Protein AF-A0A0H1B9W0-F1 (afdb_monomer_lite)

Radius of gyration: 16.75 Å; chains: 1; bounding box: 28×36×64 Å

Secondary structure (DSSP, 8-state):
------PPPPPPPPPPP----TT--HHHHHHHHHHHHHSTTT-SEEE-----SSS-SGGGT-EEEEE--TT-TTHHHHHHHHHHTHHHHTEEEEE-SSEEEEBTBPP--GGGSEEPP--SSTTTTTSSEEEEEE--

Sequence (136 aa):
MCCTNKKPPSPPRAPPVKIPENRCKRHVIDAGYKILGANPGKVRSVICYGKRSNKSEHPLGLALDLMTGAHSPNGQPLAEWVMRHAGSLKVTYVIWGQKIWEAGEKVRGWGSWEKMENRGGVTANHWDHVHVSFRR

InterPro domains:
  IPR058593 ARB_07466-like, C-terminal domain [PF26571] (21-127)

Organism: NCBI:txid2060906

Structure (mmCIF, N/CA/C/O backbone):
data_AF-A0A0H1B9W0-F1
#
_entry.id   AF-A0A0H1B9W0-F1
#
loop_
_atom_site.group_PDB
_atom_site.id
_atom_site.type_symbol
_atom_site.label_atom_id
_atom_site.label_alt_id
_atom_site.label_comp_id
_atom_site.label_asym_id
_atom_site.label_entity_id
_atom_site.label_seq_id
_atom_site.pdbx_PDB_ins_code
_atom_site.Cartn_x
_atom_site.Cartn_y
_atom_site.Cartn_z
_atom_site.occupancy
_atom_site.B_iso_or_equiv
_atom_site.auth_seq_id
_atom_site.auth_comp_id
_atom_site.auth_asym_id
_atom_site.auth_atom_id
_atom_site.pdbx_PDB_model_num
ATOM 1 N N . MET A 1 1 ? -2.128 -19.698 -49.768 1.00 44.16 1 MET A N 1
ATOM 2 C CA . MET A 1 1 ? -0.991 -19.485 -48.843 1.00 44.16 1 MET A CA 1
ATOM 3 C C . MET A 1 1 ? -1.562 -19.198 -47.460 1.00 44.16 1 MET A C 1
ATOM 5 O O . MET A 1 1 ? -2.303 -18.235 -47.317 1.00 44.16 1 MET A O 1
ATOM 9 N N . CYS A 1 2 ? -1.326 -20.084 -46.488 1.00 45.19 2 CYS A N 1
ATOM 10 C CA . CYS A 1 2 ? -1.885 -20.008 -45.134 1.00 45.19 2 CYS A CA 1
ATOM 11 C C . CYS A 1 2 ? -0.935 -19.253 -44.194 1.00 45.19 2 CYS A C 1
ATOM 13 O O . CYS A 1 2 ? 0.118 -19.783 -43.855 1.00 45.19 2 CYS A O 1
ATOM 15 N N . CYS A 1 3 ? -1.328 -18.075 -43.710 1.00 53.31 3 CYS A N 1
ATOM 16 C CA . CYS A 1 3 ? -0.672 -17.420 -42.577 1.00 53.31 3 CYS A CA 1
ATOM 17 C C . CYS A 1 3 ? -1.616 -17.480 -41.374 1.00 53.31 3 CYS A C 1
ATOM 19 O O . CYS A 1 3 ? -2.426 -16.583 -41.152 1.00 53.31 3 CYS A O 1
ATOM 21 N N . THR A 1 4 ? -1.554 -18.564 -40.598 1.00 55.78 4 THR A N 1
ATOM 22 C CA . THR A 1 4 ? -2.229 -18.600 -39.297 1.00 55.78 4 THR A CA 1
ATOM 23 C C . THR A 1 4 ? -1.480 -17.668 -38.349 1.00 55.78 4 THR A C 1
ATOM 25 O O . THR A 1 4 ? -0.356 -17.978 -37.952 1.00 55.78 4 THR A O 1
ATOM 28 N N . ASN A 1 5 ? -2.098 -16.546 -37.978 1.00 59.25 5 ASN A N 1
ATOM 29 C CA . ASN A 1 5 ? -1.653 -15.679 -36.886 1.00 59.25 5 ASN A CA 1
ATOM 30 C C . ASN A 1 5 ? -1.674 -16.462 -35.561 1.00 59.25 5 ASN A C 1
ATOM 32 O O . ASN A 1 5 ? -2.633 -16.395 -34.793 1.00 59.25 5 ASN A O 1
ATOM 36 N N . LYS A 1 6 ? -0.623 -17.236 -35.276 1.00 56.22 6 LYS A N 1
ATOM 37 C CA . LYS A 1 6 ? -0.409 -17.806 -33.945 1.00 56.22 6 LYS A CA 1
ATOM 38 C C . LYS A 1 6 ? 0.200 -16.718 -33.068 1.00 56.22 6 LYS A C 1
ATOM 40 O O . LYS A 1 6 ? 1.373 -16.384 -33.202 1.00 56.22 6 LYS A O 1
ATOM 45 N N . LYS A 1 7 ? -0.622 -16.158 -32.176 1.00 46.03 7 LYS A N 1
ATOM 46 C CA . LYS A 1 7 ? -0.161 -15.306 -31.073 1.00 46.03 7 LYS A CA 1
ATOM 47 C C . LYS A 1 7 ? 0.961 -16.052 -30.329 1.00 46.03 7 LYS A C 1
ATOM 49 O O . LYS A 1 7 ? 0.765 -17.234 -30.033 1.00 46.03 7 LYS A O 1
ATOM 54 N N . PRO A 1 8 ? 2.110 -15.412 -30.042 1.00 61.19 8 PRO A N 1
ATOM 55 C CA . PRO A 1 8 ? 3.184 -16.059 -29.303 1.00 61.19 8 PRO A CA 1
ATOM 56 C C . PRO A 1 8 ? 2.652 -16.641 -27.986 1.00 61.19 8 PRO A C 1
ATOM 58 O O . PRO A 1 8 ? 1.764 -16.029 -27.374 1.00 61.19 8 PRO A O 1
ATOM 61 N N . PRO A 1 9 ? 3.161 -17.804 -27.540 1.00 57.38 9 PRO A N 1
ATOM 62 C CA . PRO A 1 9 ? 2.795 -18.350 -26.243 1.00 57.38 9 PRO A CA 1
ATOM 63 C C . PRO A 1 9 ? 3.063 -17.301 -25.164 1.00 57.38 9 PRO A C 1
ATOM 65 O O . PRO A 1 9 ? 4.069 -16.590 -25.193 1.00 57.38 9 PRO A O 1
ATOM 68 N N . SER A 1 10 ? 2.119 -17.171 -24.232 1.00 53.00 10 SER A N 1
ATOM 69 C CA . SER A 1 10 ? 2.283 -16.251 -23.108 1.00 53.00 10 SER A CA 1
ATOM 70 C C . SER A 1 10 ? 3.538 -16.654 -22.329 1.00 53.00 10 SER A C 1
ATOM 72 O O . SER A 1 10 ? 3.733 -17.854 -22.115 1.00 53.00 10 SER A O 1
ATOM 74 N N . PRO A 1 11 ? 4.390 -15.701 -21.914 1.00 53.69 11 PRO A N 1
ATOM 75 C CA . PRO A 1 11 ? 5.572 -16.029 -21.134 1.00 53.69 11 PRO A CA 1
ATOM 76 C C . PRO A 1 11 ? 5.177 -16.806 -19.867 1.00 53.69 11 PRO A C 1
ATOM 78 O O . PRO A 1 11 ? 4.065 -16.615 -19.355 1.00 53.69 11 PRO A O 1
ATOM 81 N N . PRO A 1 12 ? 6.063 -17.686 -19.361 1.00 57.84 12 PRO A N 1
ATOM 82 C CA . PRO A 1 12 ? 5.780 -18.476 -18.176 1.00 57.84 12 PRO A CA 1
ATOM 83 C C . PRO A 1 12 ? 5.349 -17.561 -17.031 1.00 57.84 12 PRO A C 1
ATOM 85 O O . PRO A 1 12 ? 5.980 -16.538 -16.755 1.00 57.84 12 PRO A O 1
ATOM 88 N N . ARG A 1 13 ? 4.237 -17.917 -16.381 1.00 60.97 13 ARG A N 1
ATOM 89 C CA . ARG A 1 13 ? 3.706 -17.155 -15.252 1.00 60.97 13 ARG A CA 1
ATOM 90 C C . ARG A 1 13 ? 4.775 -17.136 -14.157 1.00 60.97 13 ARG A C 1
ATOM 92 O O . ARG A 1 13 ? 5.183 -18.193 -13.684 1.00 60.97 13 ARG A O 1
ATOM 99 N N . ALA A 1 14 ? 5.229 -15.939 -13.781 1.00 61.09 14 ALA A N 1
ATOM 100 C CA . ALA A 1 14 ? 6.141 -15.760 -12.658 1.00 61.09 14 ALA A CA 1
ATOM 101 C C . ALA A 1 14 ? 5.589 -16.476 -11.407 1.00 61.09 14 ALA A C 1
ATOM 103 O O . ALA A 1 14 ? 4.361 -16.553 -11.252 1.00 61.09 14 ALA A O 1
ATOM 104 N N . PRO A 1 15 ? 6.456 -17.007 -10.525 1.00 67.06 15 PRO A N 1
ATOM 105 C CA . PRO A 1 15 ? 6.007 -17.671 -9.310 1.00 67.06 15 PRO A CA 1
ATOM 106 C C . PRO A 1 15 ? 5.068 -16.758 -8.506 1.00 67.06 15 PRO A C 1
ATOM 108 O O . PRO A 1 15 ? 5.238 -15.534 -8.516 1.00 67.06 15 PRO A O 1
ATOM 111 N N . PRO A 1 16 ? 4.058 -17.328 -7.825 1.00 83.62 16 PRO A N 1
ATOM 112 C CA . PRO A 1 16 ? 3.085 -16.533 -7.095 1.00 83.62 16 PRO A CA 1
ATOM 113 C C . PRO A 1 16 ? 3.781 -15.721 -6.001 1.00 83.62 16 PRO A C 1
ATOM 115 O O . PRO A 1 16 ? 4.580 -16.250 -5.226 1.00 83.62 16 PRO A O 1
ATOM 118 N N . VAL A 1 17 ? 3.455 -14.430 -5.936 1.00 93.75 17 VAL A N 1
ATOM 119 C CA . VAL A 1 17 ? 3.932 -13.537 -4.877 1.00 93.75 17 VAL A CA 1
ATOM 120 C C . VAL A 1 17 ? 3.426 -14.046 -3.530 1.00 93.75 17 VAL A C 1
ATOM 122 O O . VAL A 1 17 ? 2.233 -14.301 -3.367 1.00 93.75 17 VAL A O 1
ATOM 125 N N . LYS A 1 18 ? 4.336 -14.186 -2.562 1.00 95.69 18 LYS A N 1
ATOM 126 C CA . LYS A 1 18 ? 4.023 -14.616 -1.195 1.00 95.69 18 LYS A CA 1
ATOM 127 C C . LYS A 1 18 ? 4.098 -13.440 -0.229 1.00 95.69 18 LYS A C 1
ATOM 129 O O . LYS A 1 18 ? 4.940 -12.557 -0.390 1.00 95.69 18 LYS A O 1
ATOM 134 N N . ILE A 1 19 ? 3.249 -13.464 0.795 1.00 96.50 19 ILE A N 1
ATOM 135 C CA . ILE A 1 19 ? 3.328 -12.528 1.920 1.00 96.50 19 ILE A CA 1
ATOM 136 C C . ILE A 1 19 ? 4.316 -13.093 2.953 1.00 96.50 19 ILE A C 1
ATOM 138 O O . ILE A 1 19 ? 4.157 -14.250 3.345 1.00 96.50 19 ILE A O 1
ATOM 142 N N . PRO A 1 20 ? 5.320 -12.326 3.418 1.00 94.88 20 PRO A N 1
ATOM 143 C CA . PRO A 1 20 ? 6.178 -12.763 4.514 1.00 94.88 20 PRO A CA 1
ATOM 144 C C . P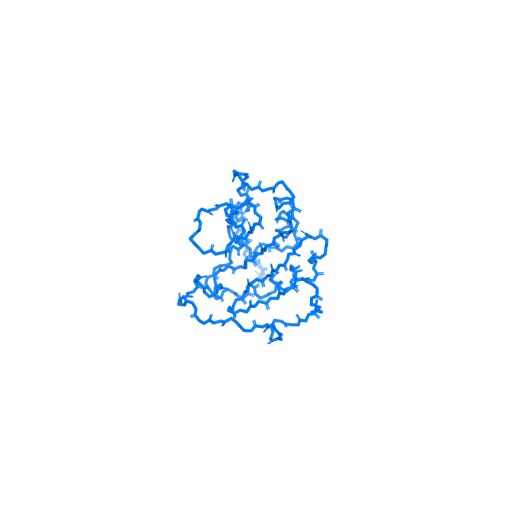RO A 1 20 ? 5.361 -12.980 5.792 1.00 94.88 20 PRO A C 1
ATOM 146 O O . PRO A 1 20 ? 4.691 -12.064 6.259 1.00 94.88 20 PRO A O 1
ATOM 149 N N . GLU A 1 21 ? 5.436 -14.175 6.375 1.00 94.75 21 GLU A N 1
ATOM 150 C CA . GLU A 1 21 ? 4.644 -14.517 7.566 1.00 94.75 21 GLU A CA 1
ATOM 151 C C . GLU A 1 21 ? 5.345 -14.134 8.875 1.00 94.75 21 GLU A C 1
ATOM 153 O O . GLU A 1 21 ? 4.695 -13.852 9.882 1.00 94.75 21 GLU A O 1
ATOM 158 N N . ASN A 1 22 ? 6.681 -14.069 8.865 1.00 94.62 22 ASN A N 1
ATOM 159 C CA . ASN A 1 22 ? 7.467 -13.757 10.052 1.00 94.62 22 ASN A CA 1
ATOM 160 C C . ASN A 1 22 ? 7.082 -12.383 10.622 1.00 94.62 22 ASN A C 1
ATOM 162 O O . ASN A 1 22 ? 7.299 -11.352 9.983 1.00 94.62 22 ASN A O 1
ATOM 166 N N . ARG A 1 23 ? 6.529 -12.386 11.841 1.00 96.12 23 ARG A N 1
ATOM 167 C CA . ARG A 1 23 ? 6.044 -11.200 12.573 1.00 96.12 23 ARG A CA 1
ATOM 168 C C . ARG A 1 23 ? 4.960 -10.390 11.854 1.00 96.12 23 ARG A C 1
ATOM 170 O O . ARG A 1 23 ? 4.613 -9.312 12.332 1.00 96.12 23 ARG A O 1
ATOM 177 N N . CYS A 1 24 ? 4.395 -10.904 10.768 1.00 97.50 24 CYS A N 1
ATOM 178 C CA . CYS A 1 24 ? 3.238 -10.317 10.113 1.00 97.50 24 CYS A CA 1
ATOM 179 C C . CYS A 1 24 ? 1.965 -10.801 10.812 1.00 97.50 24 CYS A C 1
ATOM 181 O O . CYS A 1 24 ? 1.838 -11.985 11.133 1.00 97.50 24 CYS A O 1
ATOM 183 N N . LYS A 1 25 ? 1.013 -9.910 11.103 1.00 97.88 25 LYS A N 1
ATOM 184 C CA . LYS A 1 25 ? -0.220 -10.324 11.786 1.00 97.88 25 LYS A CA 1
ATOM 185 C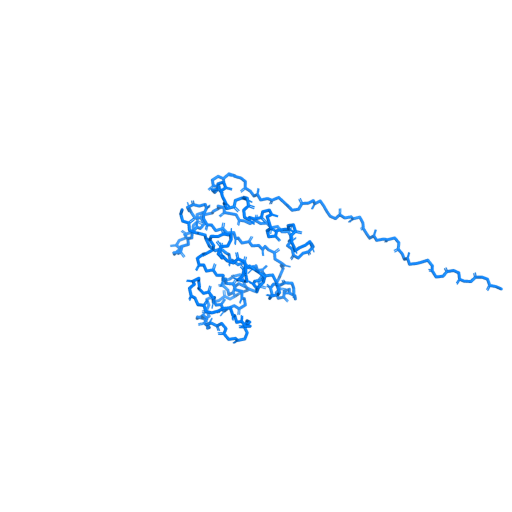 C . LYS A 1 25 ? -1.072 -11.180 10.855 1.00 97.88 25 LYS A C 1
ATOM 187 O O . LYS A 1 25 ? -1.201 -10.884 9.672 1.00 97.88 25 LYS A O 1
ATOM 192 N N . ARG A 1 26 ? -1.713 -12.220 11.401 1.00 97.69 26 ARG A N 1
ATOM 193 C CA . ARG A 1 26 ? -2.471 -13.182 10.588 1.00 97.69 26 ARG A CA 1
ATOM 194 C C . ARG A 1 26 ? -3.541 -12.517 9.719 1.00 97.69 26 ARG A C 1
ATOM 196 O O . ARG A 1 26 ? -3.598 -12.784 8.527 1.00 97.69 26 ARG A O 1
ATOM 203 N N . HIS A 1 27 ? -4.306 -11.583 10.282 1.00 97.88 27 HIS A N 1
ATOM 204 C CA . HIS A 1 27 ? -5.333 -10.867 9.524 1.00 97.88 27 HIS A CA 1
ATOM 205 C C . HIS A 1 27 ? -4.750 -9.980 8.404 1.00 97.88 27 HIS A C 1
ATOM 207 O O . HIS A 1 27 ? -5.420 -9.763 7.399 1.00 97.88 27 HIS A O 1
ATOM 213 N N . VAL A 1 28 ? -3.512 -9.493 8.554 1.00 98.50 28 VAL A N 1
ATOM 214 C CA . VAL A 1 28 ? -2.791 -8.723 7.526 1.00 98.50 28 VAL A CA 1
ATOM 215 C C . VAL A 1 28 ? -2.334 -9.641 6.403 1.00 98.50 28 VAL A C 1
ATOM 217 O O . VAL A 1 28 ? -2.479 -9.289 5.237 1.00 98.50 28 VAL A O 1
ATOM 220 N N . ILE A 1 29 ? -1.855 -10.844 6.733 1.00 98.38 29 ILE A N 1
ATOM 221 C CA . ILE A 1 29 ? -1.535 -11.883 5.745 1.00 98.38 29 ILE A CA 1
ATOM 222 C C . ILE A 1 29 ? -2.790 -12.243 4.938 1.00 98.38 29 ILE A C 1
ATOM 224 O O . ILE A 1 29 ? -2.759 -12.228 3.707 1.00 98.38 29 ILE A O 1
ATOM 228 N N . ASP A 1 30 ? -3.909 -12.503 5.619 1.00 98.12 30 ASP A N 1
ATOM 229 C CA . ASP A 1 30 ? -5.177 -12.855 4.972 1.00 98.12 30 ASP A CA 1
ATOM 230 C C . ASP A 1 30 ? -5.699 -11.704 4.083 1.00 98.12 30 ASP A C 1
ATOM 232 O O . ASP A 1 30 ? -6.162 -11.937 2.963 1.00 98.12 30 ASP A O 1
ATOM 236 N N . ALA A 1 31 ? -5.588 -10.448 4.535 1.00 98.38 31 ALA A N 1
ATOM 237 C CA . ALA A 1 31 ? -5.912 -9.269 3.728 1.00 98.38 31 ALA A CA 1
ATOM 238 C C . ALA A 1 31 ? -4.976 -9.124 2.516 1.00 98.38 31 ALA A C 1
ATOM 240 O O . ALA A 1 31 ? -5.444 -8.867 1.406 1.00 98.38 31 ALA A O 1
ATOM 241 N N . GLY A 1 32 ? -3.675 -9.357 2.702 1.00 98.19 32 GLY A N 1
ATOM 242 C CA . GLY A 1 32 ? -2.674 -9.359 1.639 1.00 98.19 32 GLY A CA 1
ATOM 243 C C . GLY A 1 32 ? -3.021 -10.341 0.524 1.00 98.19 32 GLY A C 1
ATOM 244 O O . GLY A 1 32 ? -3.037 -9.959 -0.645 1.00 98.19 32 GLY A O 1
ATOM 245 N N . TYR A 1 33 ? -3.397 -11.576 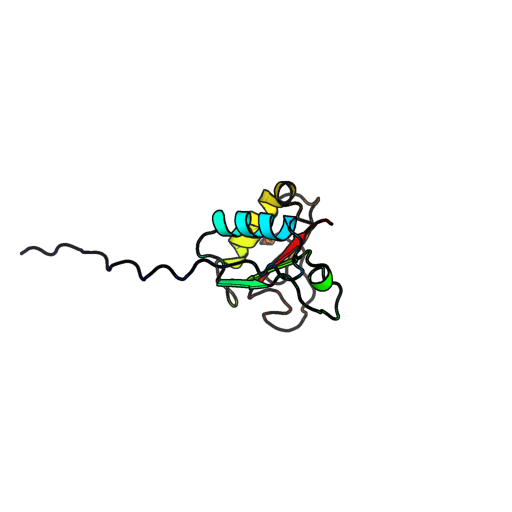0.862 1.00 98.25 33 TYR A N 1
ATOM 246 C CA . TYR A 1 33 ? -3.808 -12.558 -0.145 1.00 98.25 33 TYR A CA 1
ATOM 247 C C . TYR A 1 33 ? -5.108 -12.184 -0.870 1.00 98.25 33 TYR A C 1
ATOM 249 O O . TYR A 1 33 ? -5.205 -12.419 -2.075 1.00 98.25 33 TYR A O 1
ATOM 257 N N . LYS A 1 34 ? -6.071 -11.531 -0.203 1.00 98.44 34 LYS A N 1
ATOM 258 C CA . LYS A 1 34 ? -7.258 -10.971 -0.882 1.00 98.44 34 LYS A CA 1
ATOM 259 C C . LYS A 1 34 ? -6.871 -9.890 -1.895 1.00 98.44 34 LYS A C 1
ATOM 261 O O . LYS A 1 34 ? -7.373 -9.902 -3.017 1.00 98.44 34 LYS A O 1
ATOM 266 N N . ILE A 1 35 ? -5.951 -8.994 -1.524 1.00 98.44 35 ILE A N 1
ATOM 267 C CA . ILE A 1 35 ? -5.447 -7.940 -2.417 1.00 98.44 35 ILE A CA 1
ATOM 268 C C . ILE A 1 35 ? -4.742 -8.557 -3.631 1.00 98.44 35 ILE A C 1
ATOM 270 O O . ILE A 1 35 ? -5.062 -8.191 -4.764 1.00 98.44 35 ILE A O 1
ATOM 274 N N . LEU A 1 36 ? -3.824 -9.506 -3.408 1.00 97.75 36 LEU A N 1
ATOM 275 C CA . LEU A 1 36 ? -3.082 -10.192 -4.472 1.00 97.75 36 LEU A CA 1
ATOM 276 C C . LEU A 1 36 ? -4.014 -10.966 -5.415 1.00 97.75 36 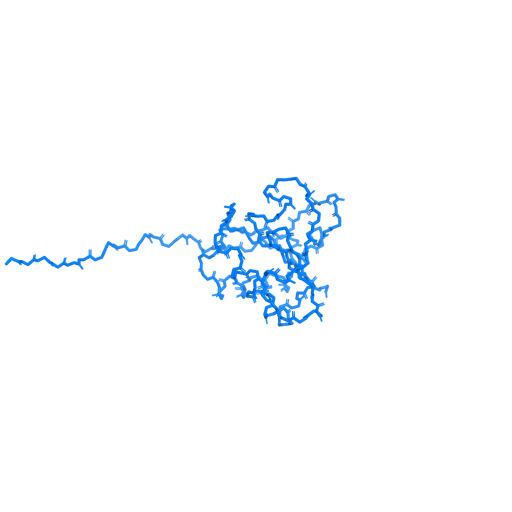LEU A C 1
ATOM 278 O O . LEU A 1 36 ? -3.855 -10.881 -6.633 1.00 97.75 36 LEU A O 1
ATOM 282 N N . GLY A 1 37 ? -5.001 -11.682 -4.869 1.00 96.94 37 GLY A N 1
ATOM 283 C CA . GLY A 1 37 ? -5.968 -12.457 -5.649 1.00 96.94 37 GLY A CA 1
ATOM 284 C C . GLY A 1 37 ? -6.855 -11.590 -6.545 1.00 96.94 37 GLY A C 1
ATOM 285 O O . GLY A 1 37 ? -7.093 -11.943 -7.697 1.00 96.94 37 GLY A O 1
ATOM 286 N N . ALA A 1 38 ? -7.288 -10.425 -6.055 1.00 97.56 38 ALA A N 1
ATOM 287 C CA . ALA A 1 38 ? -8.103 -9.488 -6.829 1.00 97.56 38 ALA A CA 1
ATOM 288 C C . ALA A 1 38 ? -7.297 -8.631 -7.824 1.00 97.56 38 ALA A C 1
ATOM 290 O O . ALA A 1 38 ? -7.875 -7.991 -8.703 1.00 97.56 38 ALA A O 1
ATOM 291 N N . ASN A 1 39 ? -5.967 -8.596 -7.695 1.00 96.81 39 ASN A N 1
ATOM 292 C CA . ASN A 1 39 ? -5.078 -7.765 -8.509 1.00 96.81 39 ASN A CA 1
ATOM 293 C C . ASN A 1 39 ? -3.924 -8.581 -9.124 1.00 96.81 39 ASN A C 1
ATOM 295 O O . ASN A 1 39 ? -2.749 -8.248 -8.914 1.00 96.81 39 ASN A O 1
ATOM 299 N N . PRO A 1 40 ? -4.225 -9.640 -9.900 1.00 95.62 40 PRO A N 1
ATOM 300 C CA . PRO A 1 40 ? -3.201 -10.521 -10.445 1.00 95.62 40 PRO A CA 1
ATOM 301 C C . PRO A 1 40 ? -2.215 -9.746 -11.331 1.00 95.62 40 PRO A C 1
ATOM 303 O O . PRO A 1 40 ? -2.610 -8.970 -12.197 1.00 95.62 40 PRO A O 1
ATOM 306 N N . GLY A 1 41 ? -0.916 -9.960 -11.106 1.00 93.44 41 GLY A N 1
ATOM 307 C CA . GLY A 1 41 ? 0.165 -9.366 -11.904 1.00 93.44 41 GLY A CA 1
ATOM 308 C C . GLY A 1 41 ? 0.519 -7.909 -11.576 1.00 93.44 41 GLY A C 1
ATOM 309 O O . GLY A 1 41 ? 1.466 -7.384 -12.159 1.00 93.44 41 GLY A O 1
ATOM 310 N N . LYS A 1 42 ? -0.184 -7.248 -10.643 1.00 96.00 42 LYS A N 1
ATOM 311 C CA . LYS A 1 42 ? 0.120 -5.852 -10.270 1.00 96.00 42 LYS A CA 1
ATOM 312 C C . LYS A 1 42 ? 1.264 -5.712 -9.264 1.00 96.00 42 LYS A C 1
ATOM 314 O O . LYS A 1 42 ? 1.945 -4.689 -9.265 1.00 96.00 42 LYS A O 1
ATOM 319 N N . VAL A 1 43 ? 1.466 -6.724 -8.422 1.00 97.81 43 VAL A N 1
ATOM 320 C CA . VAL A 1 43 ? 2.457 -6.742 -7.336 1.00 97.81 43 VAL A CA 1
ATOM 321 C C . VAL A 1 43 ? 3.584 -7.711 -7.691 1.00 97.81 43 VAL A C 1
ATOM 323 O O . VAL A 1 43 ? 3.321 -8.799 -8.197 1.00 97.81 43 VAL A O 1
ATOM 326 N N . ARG A 1 44 ? 4.831 -7.308 -7.437 1.00 97.12 44 ARG A N 1
ATOM 327 C CA . ARG A 1 44 ? 6.061 -8.071 -7.715 1.00 97.12 44 ARG A CA 1
ATOM 328 C C . ARG A 1 44 ? 6.607 -8.771 -6.473 1.00 97.12 44 ARG A C 1
ATOM 330 O O . ARG A 1 44 ? 7.136 -9.872 -6.566 1.00 97.12 44 ARG A O 1
ATOM 337 N N . SER A 1 45 ? 6.484 -8.129 -5.318 1.00 97.88 45 SER A N 1
ATOM 338 C CA . SER A 1 45 ? 6.898 -8.645 -4.012 1.00 97.88 45 SER A CA 1
ATOM 339 C C . SER A 1 45 ? 6.169 -7.887 -2.903 1.00 97.88 45 SER A C 1
ATOM 341 O O . SER A 1 45 ? 5.525 -6.868 -3.165 1.00 97.88 45 SER A O 1
ATOM 343 N N . VAL A 1 46 ? 6.234 -8.395 -1.671 1.00 98.19 46 VAL A N 1
ATOM 344 C CA . VAL A 1 46 ? 5.579 -7.774 -0.515 1.00 98.19 46 VAL A CA 1
ATOM 345 C C . VAL A 1 46 ? 6.527 -7.717 0.674 1.00 98.19 46 VAL A C 1
ATOM 347 O O . VAL A 1 46 ? 7.224 -8.690 0.962 1.00 98.19 46 VAL A O 1
ATOM 350 N N . ILE A 1 47 ? 6.512 -6.595 1.389 1.00 96.94 47 ILE A N 1
ATOM 351 C CA . ILE A 1 47 ? 7.160 -6.435 2.695 1.00 96.94 47 ILE A CA 1
ATOM 352 C C . ILE A 1 47 ? 6.063 -6.257 3.743 1.00 96.94 47 ILE A C 1
ATOM 354 O O . ILE A 1 47 ? 5.162 -5.450 3.547 1.00 96.94 47 ILE A O 1
ATOM 358 N N . CYS A 1 48 ? 6.138 -6.994 4.856 1.00 97.19 48 CYS A N 1
ATOM 359 C CA . CYS A 1 48 ? 5.202 -6.831 5.976 1.00 97.19 48 CYS A CA 1
ATOM 360 C C . CYS A 1 48 ? 5.887 -6.309 7.240 1.00 97.19 48 CYS A C 1
ATOM 362 O O . CYS A 1 48 ? 5.561 -5.236 7.736 1.00 97.19 48 CYS A O 1
ATOM 364 N N . TYR A 1 49 ? 6.869 -7.044 7.761 1.00 94.69 49 TYR A N 1
ATOM 365 C CA . TYR A 1 49 ? 7.601 -6.637 8.955 1.00 94.69 49 TYR A CA 1
ATOM 366 C C . TYR A 1 49 ? 8.942 -5.986 8.600 1.00 94.69 49 TYR A C 1
ATOM 368 O O . TYR A 1 49 ? 9.693 -6.496 7.770 1.00 94.69 49 TYR A O 1
ATOM 376 N N . GLY A 1 50 ? 9.278 -4.901 9.296 1.00 87.81 50 GLY A N 1
ATOM 377 C CA . GLY A 1 50 ? 10.590 -4.264 9.237 1.00 87.81 50 GLY A CA 1
ATOM 378 C C . GLY A 1 50 ? 10.770 -3.285 10.391 1.00 87.81 50 GLY A C 1
ATOM 379 O O . GLY A 1 50 ? 9.832 -2.574 10.750 1.00 87.81 50 GLY A O 1
ATOM 380 N N . LYS A 1 51 ? 11.971 -3.236 10.987 1.00 84.12 51 LYS A N 1
ATOM 381 C CA . LYS A 1 51 ? 12.311 -2.162 11.933 1.00 84.12 51 LYS A CA 1
ATOM 382 C C . LYS A 1 51 ? 12.364 -0.846 11.150 1.00 84.12 51 LYS A C 1
ATOM 384 O O . LYS A 1 51 ? 13.067 -0.763 10.146 1.00 84.12 51 LYS A O 1
ATOM 389 N N . ARG A 1 52 ? 11.622 0.165 11.596 1.00 81.06 52 ARG A N 1
ATOM 390 C CA . ARG A 1 52 ? 11.581 1.508 11.002 1.00 81.06 52 ARG A CA 1
ATOM 391 C C . ARG A 1 52 ? 11.778 2.535 12.117 1.00 81.06 52 ARG A C 1
ATOM 393 O O . ARG A 1 52 ? 11.279 2.326 13.219 1.00 81.06 52 ARG A O 1
ATOM 400 N N . SER A 1 53 ? 12.526 3.599 11.835 1.00 67.50 53 SER A N 1
ATOM 401 C CA . SER A 1 53 ? 12.781 4.706 12.770 1.00 67.50 53 SER A CA 1
ATOM 402 C C . SER A 1 53 ? 11.616 5.697 12.853 1.00 67.50 53 SER A C 1
ATOM 404 O O . SER A 1 53 ? 11.426 6.331 13.883 1.00 67.50 53 SER A O 1
ATOM 406 N N . ASN A 1 54 ? 10.818 5.801 11.788 1.00 71.12 54 ASN A N 1
ATOM 407 C CA . ASN A 1 54 ? 9.655 6.685 11.712 1.00 71.12 54 ASN A CA 1
ATOM 408 C C . ASN A 1 54 ? 8.368 5.961 12.134 1.00 71.12 54 ASN A C 1
ATOM 410 O O . ASN A 1 54 ? 8.306 4.727 12.102 1.00 71.12 54 ASN A O 1
ATOM 414 N N . LYS A 1 55 ? 7.321 6.733 12.472 1.00 73.88 55 LYS A N 1
ATOM 415 C CA . LYS A 1 55 ? 5.976 6.208 12.757 1.00 73.88 55 LYS A CA 1
ATOM 416 C C . LYS A 1 55 ? 5.517 5.339 11.584 1.00 73.88 55 LYS A C 1
ATOM 418 O O . LYS A 1 55 ? 5.358 5.821 10.467 1.00 73.88 55 LYS A O 1
ATOM 423 N N . SER A 1 56 ? 5.386 4.046 11.849 1.00 84.31 56 SER A N 1
ATOM 424 C CA . SER A 1 56 ? 5.033 3.031 10.869 1.00 84.31 56 SER A CA 1
ATOM 425 C C . SER A 1 56 ? 4.429 1.833 11.583 1.00 84.31 56 SER A C 1
ATOM 427 O O . SER A 1 56 ? 4.828 1.487 12.697 1.00 84.31 56 SER A O 1
ATOM 429 N N . GLU A 1 57 ? 3.500 1.168 10.916 1.00 94.31 57 GLU A N 1
ATOM 430 C CA . GLU A 1 57 ? 2.845 -0.045 11.380 1.00 94.31 57 GLU A CA 1
ATOM 431 C C . GLU A 1 57 ? 3.642 -1.317 11.011 1.00 94.31 57 GLU A C 1
ATOM 433 O O . GLU A 1 57 ? 3.358 -2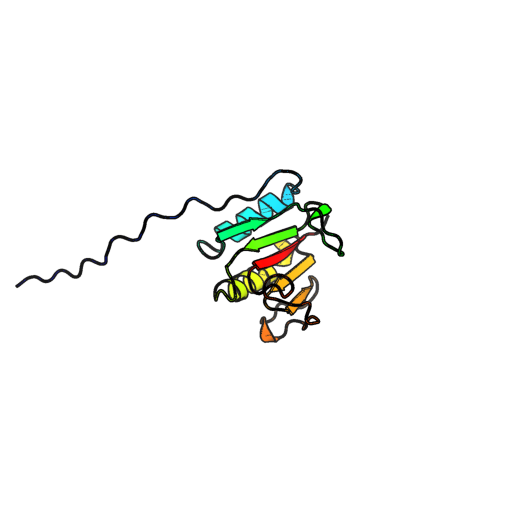.398 11.539 1.00 94.31 57 GLU A O 1
ATOM 438 N N . HIS A 1 58 ? 4.710 -1.207 10.203 1.00 95.94 58 HIS A N 1
ATOM 439 C CA . HIS A 1 58 ? 5.607 -2.328 9.874 1.00 95.94 58 HIS A CA 1
ATOM 440 C C . HIS A 1 58 ? 6.255 -2.992 11.104 1.00 95.94 58 HIS A C 1
ATOM 442 O O . HIS A 1 58 ? 6.228 -4.224 11.184 1.00 95.94 58 HIS A O 1
ATOM 448 N N . PRO A 1 59 ? 6.792 -2.262 12.108 1.00 95.38 59 PRO A N 1
ATOM 449 C CA . PRO A 1 59 ? 7.337 -2.873 13.325 1.00 95.38 59 PRO A CA 1
ATOM 450 C C . PRO A 1 59 ? 6.299 -3.652 14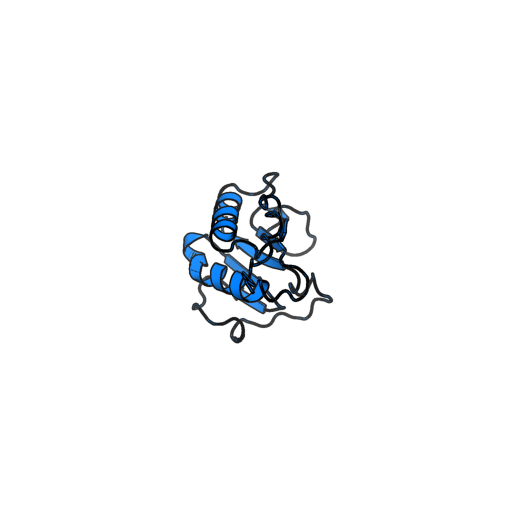.148 1.00 95.38 59 PRO A C 1
ATOM 452 O O . PRO A 1 59 ? 6.664 -4.490 14.975 1.00 95.38 59 PRO A O 1
ATOM 455 N N . LEU A 1 60 ? 5.007 -3.392 13.926 1.00 95.31 60 LEU A N 1
ATOM 456 C CA . LEU A 1 60 ? 3.894 -4.062 14.599 1.00 95.31 60 LEU A CA 1
ATOM 457 C C . LEU A 1 60 ? 3.341 -5.253 13.799 1.00 95.31 60 LEU A C 1
ATOM 459 O O . LEU A 1 60 ? 2.485 -5.980 14.310 1.00 95.31 60 LEU A O 1
ATOM 463 N N . GLY A 1 61 ? 3.815 -5.456 12.564 1.00 96.94 61 GLY A N 1
ATOM 464 C CA . GLY A 1 61 ? 3.264 -6.441 11.632 1.00 96.94 61 GLY A CA 1
ATOM 465 C C . GLY A 1 61 ? 1.892 -6.051 11.079 1.00 96.94 61 GLY A C 1
ATOM 466 O O . GLY A 1 61 ? 1.117 -6.941 10.735 1.00 96.94 61 GLY A O 1
ATOM 467 N N . LEU A 1 62 ? 1.581 -4.750 11.065 1.00 97.88 62 LEU A N 1
ATOM 468 C CA . LEU A 1 62 ? 0.274 -4.170 10.731 1.00 97.88 62 LEU A CA 1
ATOM 469 C C . LEU A 1 62 ? 0.291 -3.339 9.444 1.00 97.88 62 LEU A C 1
ATOM 471 O O . LEU A 1 62 ? -0.591 -2.512 9.235 1.00 97.88 62 LEU A O 1
ATOM 475 N N . ALA A 1 63 ? 1.288 -3.549 8.586 1.00 98.12 63 ALA A N 1
ATOM 476 C CA . ALA A 1 63 ? 1.391 -2.882 7.297 1.00 98.12 63 ALA A CA 1
ATOM 477 C C . ALA A 1 63 ? 1.893 -3.829 6.213 1.00 98.12 63 ALA A C 1
ATOM 479 O O . ALA A 1 63 ? 2.590 -4.801 6.505 1.00 98.12 63 ALA A O 1
ATOM 480 N N . LEU A 1 64 ? 1.564 -3.502 4.967 1.00 98.62 64 LEU A N 1
ATOM 481 C CA . LEU A 1 64 ? 2.114 -4.123 3.770 1.00 98.62 64 LEU A CA 1
ATOM 482 C C . LEU A 1 64 ? 2.631 -3.043 2.819 1.00 98.62 64 LEU A C 1
ATOM 484 O O . LEU A 1 64 ? 1.876 -2.142 2.458 1.00 98.62 64 LEU A O 1
ATOM 488 N N . ASP A 1 65 ? 3.865 -3.204 2.344 1.00 98.38 65 ASP A N 1
ATOM 489 C CA . ASP A 1 65 ? 4.346 -2.535 1.135 1.00 98.38 65 ASP A CA 1
ATOM 490 C C . ASP A 1 65 ? 4.156 -3.506 -0.030 1.00 98.38 65 ASP A C 1
ATOM 492 O O . ASP A 1 65 ? 4.818 -4.546 -0.117 1.00 98.38 65 ASP A O 1
ATOM 496 N N . LEU A 1 66 ? 3.215 -3.188 -0.914 1.00 98.62 66 LEU A N 1
ATOM 497 C CA . LEU A 1 66 ? 2.926 -3.958 -2.119 1.00 98.62 66 LEU A CA 1
ATOM 498 C C . LEU A 1 66 ? 3.788 -3.405 -3.257 1.00 98.62 66 LEU A C 1
ATOM 500 O O . LEU A 1 66 ? 3.433 -2.406 -3.888 1.00 98.62 66 LEU A O 1
ATOM 504 N N . MET A 1 67 ? 4.935 -4.034 -3.513 1.00 98.50 67 MET A N 1
ATOM 505 C CA . MET A 1 67 ? 5.919 -3.536 -4.476 1.00 98.50 67 MET A CA 1
ATOM 506 C C . MET A 1 67 ? 5.372 -3.656 -5.900 1.00 98.50 67 MET A C 1
ATOM 508 O O . MET A 1 67 ? 5.131 -4.764 -6.383 1.00 98.50 67 MET A O 1
ATOM 512 N N . THR A 1 68 ? 5.206 -2.537 -6.602 1.00 98.00 68 THR A N 1
ATOM 513 C CA . THR A 1 68 ? 4.706 -2.512 -7.993 1.00 98.00 68 THR A CA 1
ATOM 514 C C . THR A 1 68 ? 5.800 -2.158 -9.007 1.00 98.00 68 THR A C 1
ATOM 516 O O . THR A 1 68 ? 5.658 -2.461 -10.197 1.00 98.00 68 THR A O 1
ATOM 519 N N . GLY A 1 69 ? 6.914 -1.591 -8.528 1.00 97.62 69 GLY A N 1
ATOM 520 C CA . GLY A 1 69 ? 8.006 -1.031 -9.325 1.00 97.62 69 GLY A CA 1
ATOM 521 C C . GLY A 1 69 ? 7.903 0.493 -9.437 1.00 97.62 69 GLY A C 1
ATOM 522 O O . GLY A 1 69 ? 6.810 1.048 -9.376 1.00 97.62 69 GLY A O 1
ATOM 523 N N . ALA A 1 70 ? 9.044 1.170 -9.598 1.00 98.00 70 ALA A N 1
ATOM 524 C CA . ALA A 1 70 ? 9.111 2.631 -9.662 1.00 98.00 70 ALA A CA 1
ATOM 525 C C . ALA A 1 70 ? 8.207 3.210 -10.765 1.00 98.00 70 ALA A C 1
ATOM 527 O O . ALA A 1 70 ? 8.297 2.799 -11.921 1.00 98.00 70 ALA A O 1
ATOM 528 N N . HIS A 1 71 ? 7.350 4.159 -10.386 1.00 97.50 71 HIS A N 1
ATOM 529 C CA . HIS A 1 71 ? 6.348 4.837 -11.214 1.00 97.50 71 HIS A CA 1
ATOM 530 C C . HIS A 1 71 ? 5.469 3.880 -12.033 1.00 97.50 71 HIS A C 1
ATOM 532 O O . HIS A 1 71 ? 5.016 4.204 -13.130 1.00 97.50 71 HIS A O 1
ATOM 538 N N . SER A 1 72 ? 5.234 2.676 -11.508 1.00 97.88 72 SER A N 1
ATOM 539 C CA . SER A 1 72 ? 4.458 1.653 -12.197 1.00 97.88 72 SER A CA 1
ATOM 540 C C . SER A 1 72 ? 3.007 2.105 -12.405 1.00 97.88 72 SER A C 1
ATOM 542 O O . SER A 1 72 ? 2.355 2.517 -11.438 1.00 97.88 72 SER A O 1
ATOM 544 N N . PRO A 1 73 ? 2.430 1.937 -13.613 1.00 97.75 73 PRO A N 1
ATOM 545 C CA . PRO A 1 73 ? 1.016 2.234 -13.858 1.00 97.75 73 PRO A CA 1
ATOM 546 C C . PRO A 1 73 ? 0.074 1.327 -13.050 1.00 97.75 73 PRO A C 1
ATOM 548 O O . PRO A 1 73 ? -1.122 1.589 -12.963 1.00 97.75 73 PRO A O 1
ATOM 551 N N . ASN A 1 74 ? 0.599 0.267 -12.426 1.00 98.06 74 ASN A N 1
ATOM 552 C CA . ASN A 1 74 ? -0.168 -0.632 -11.571 1.00 98.06 74 ASN A CA 1
ATOM 553 C C . ASN A 1 74 ? -0.451 -0.058 -10.175 1.00 98.06 74 ASN A C 1
ATOM 555 O O . ASN A 1 74 ? -1.394 -0.521 -9.531 1.00 98.06 74 ASN A O 1
ATOM 559 N N . GLY A 1 75 ? 0.340 0.909 -9.694 1.00 98.44 75 GLY A N 1
ATOM 560 C CA . GLY A 1 75 ? 0.240 1.395 -8.316 1.00 98.44 75 GLY A CA 1
ATOM 561 C C . GLY A 1 75 ? -1.060 2.145 -8.032 1.00 98.44 75 GLY A C 1
ATOM 562 O O . GLY A 1 75 ? -1.767 1.797 -7.089 1.00 98.44 75 GLY A O 1
ATOM 563 N N . GLN A 1 76 ? -1.449 3.087 -8.896 1.00 98.62 76 GLN A N 1
ATOM 564 C CA . GLN A 1 76 ? -2.694 3.847 -8.727 1.00 98.62 76 GLN A CA 1
ATOM 565 C C . GLN A 1 76 ? -3.946 2.947 -8.692 1.00 98.62 76 GLN A C 1
ATOM 567 O O . GLN A 1 76 ? -4.685 3.006 -7.706 1.00 98.62 76 GLN A O 1
ATOM 572 N N . PRO A 1 77 ? -4.209 2.076 -9.690 1.00 98.62 77 PRO A N 1
ATOM 573 C CA . PRO A 1 77 ? -5.401 1.233 -9.665 1.00 98.62 77 PRO A CA 1
ATOM 574 C C . PRO A 1 77 ? -5.380 0.201 -8.530 1.00 98.62 77 PRO A C 1
ATOM 576 O O . PRO A 1 77 ? -6.446 -0.233 -8.095 1.00 98.62 77 PRO A O 1
ATOM 579 N N . LEU A 1 78 ? -4.201 -0.218 -8.055 1.00 98.81 78 LEU A N 1
ATOM 580 C CA . LEU A 1 78 ? -4.075 -1.069 -6.871 1.00 98.81 78 LEU A CA 1
ATOM 581 C C . LEU A 1 78 ? -4.467 -0.303 -5.599 1.00 98.81 78 LEU A C 1
ATOM 583 O O . LEU A 1 78 ? -5.310 -0.786 -4.845 1.00 98.81 78 LEU A O 1
ATOM 587 N N . ALA A 1 79 ? -3.920 0.897 -5.389 1.00 98.81 79 ALA A N 1
ATOM 588 C CA . ALA A 1 79 ? -4.219 1.741 -4.232 1.00 98.81 79 ALA A CA 1
ATOM 589 C C . ALA A 1 79 ? -5.712 2.096 -4.146 1.00 98.81 79 ALA A C 1
ATOM 591 O O . ALA A 1 79 ? -6.335 1.934 -3.096 1.00 98.81 79 ALA A O 1
ATOM 592 N N . GLU A 1 80 ? -6.323 2.490 -5.265 1.00 98.69 80 GLU A N 1
ATOM 593 C CA . GLU A 1 80 ? -7.758 2.782 -5.309 1.00 98.69 80 GLU A CA 1
ATOM 594 C C . GLU A 1 80 ? -8.626 1.535 -5.083 1.00 98.69 80 GLU A C 1
ATOM 596 O O . GLU A 1 80 ? -9.711 1.631 -4.506 1.00 98.69 80 GLU A O 1
ATOM 601 N N . TRP A 1 81 ? -8.174 0.353 -5.521 1.00 98.69 81 TRP A N 1
ATOM 602 C CA . TRP A 1 81 ? -8.875 -0.894 -5.219 1.00 98.69 81 TRP A CA 1
ATOM 603 C C . TRP A 1 81 ? -8.839 -1.188 -3.719 1.00 98.69 81 TRP A C 1
ATOM 605 O O . TRP A 1 81 ? -9.886 -1.494 -3.149 1.00 98.69 81 TRP A O 1
ATOM 615 N N . VAL A 1 82 ? -7.679 -1.039 -3.072 1.00 98.75 82 VAL A N 1
ATOM 616 C CA . VAL A 1 82 ? -7.543 -1.226 -1.618 1.00 98.75 82 VAL A CA 1
ATOM 617 C C . VAL A 1 82 ? -8.448 -0.252 -0.865 1.00 98.75 82 VAL A C 1
ATOM 619 O O . VAL A 1 82 ? -9.205 -0.690 -0.003 1.00 98.75 82 VAL A O 1
ATOM 622 N N . MET A 1 83 ? -8.450 1.031 -1.243 1.00 98.62 83 MET A N 1
ATOM 623 C CA . MET A 1 83 ? -9.357 2.045 -0.690 1.00 98.62 83 MET A CA 1
ATOM 624 C C . MET A 1 83 ? -10.826 1.606 -0.777 1.00 98.62 83 MET A C 1
ATOM 626 O O . MET A 1 83 ? -11.536 1.609 0.228 1.00 98.62 83 MET A O 1
ATOM 630 N N . ARG A 1 84 ? -11.296 1.185 -1.961 1.00 98.50 84 ARG A N 1
ATOM 631 C CA . ARG A 1 84 ? -12.692 0.745 -2.159 1.00 98.50 84 ARG A CA 1
ATOM 632 C C . ARG A 1 84 ? -13.087 -0.441 -1.273 1.00 98.50 84 ARG A C 1
ATOM 634 O O . ARG A 1 84 ? -14.263 -0.596 -0.967 1.00 98.50 84 ARG A O 1
ATOM 641 N N . HIS A 1 85 ? -12.121 -1.254 -0.850 1.00 98.44 85 HIS A N 1
ATOM 642 C CA . HIS A 1 85 ? -12.343 -2.444 -0.025 1.00 98.44 85 HIS A CA 1
ATOM 643 C C . HIS A 1 85 ? -11.870 -2.268 1.425 1.00 98.44 85 HIS A C 1
ATOM 645 O O . HIS A 1 85 ? -11.886 -3.237 2.191 1.00 98.44 85 HIS A O 1
ATOM 651 N N . ALA A 1 86 ? -11.490 -1.047 1.820 1.00 98.12 86 ALA A N 1
ATOM 652 C CA . ALA A 1 86 ? -10.831 -0.747 3.086 1.00 98.12 86 ALA A CA 1
ATOM 653 C C . ALA A 1 86 ? -11.577 -1.305 4.305 1.00 98.12 86 ALA A C 1
ATOM 655 O O . ALA A 1 86 ? -10.956 -1.915 5.173 1.00 98.12 86 ALA A O 1
ATOM 656 N N . GLY A 1 87 ? -12.911 -1.187 4.334 1.00 96.88 87 GLY A N 1
ATOM 657 C CA . GLY A 1 87 ? -13.737 -1.723 5.421 1.00 96.88 87 GLY A CA 1
ATOM 658 C C . GLY A 1 87 ? -13.602 -3.241 5.584 1.00 96.88 87 GLY A C 1
ATOM 659 O O . GLY A 1 87 ? -13.330 -3.727 6.680 1.00 96.88 87 GLY A O 1
ATOM 660 N N . SER A 1 88 ? -13.704 -3.994 4.484 1.00 96.81 88 SER A N 1
ATOM 661 C CA . SER A 1 88 ? -13.588 -5.464 4.493 1.00 96.81 88 SER A CA 1
ATOM 662 C C . SER A 1 88 ? -12.177 -5.968 4.819 1.00 96.81 88 SER A C 1
ATOM 664 O O . SER A 1 88 ? -12.005 -7.076 5.334 1.00 96.81 88 SER A O 1
ATOM 666 N N . LEU A 1 89 ? -11.167 -5.150 4.520 1.00 97.88 89 LEU A N 1
ATOM 667 C CA . LEU A 1 89 ? -9.755 -5.446 4.745 1.00 97.88 89 LEU A CA 1
ATOM 668 C C . LEU A 1 89 ? -9.248 -4.919 6.096 1.00 97.88 89 LEU A C 1
ATOM 670 O O . LEU A 1 89 ? -8.130 -5.248 6.473 1.00 97.88 89 LEU A O 1
ATOM 674 N N . LYS A 1 90 ? -10.057 -4.139 6.829 1.00 97.50 90 LYS A N 1
ATOM 675 C CA . LYS A 1 90 ? -9.676 -3.427 8.064 1.00 97.50 90 LYS A CA 1
ATOM 676 C C . LYS A 1 90 ? -8.511 -2.442 7.870 1.00 97.50 90 LYS A C 1
ATOM 678 O O . LYS A 1 90 ? -7.677 -2.290 8.760 1.00 97.50 90 LYS A O 1
ATOM 683 N N . VAL A 1 91 ? -8.455 -1.779 6.720 1.00 98.44 91 VAL A N 1
ATOM 684 C CA . VAL A 1 91 ? -7.437 -0.763 6.400 1.00 98.44 91 VAL A CA 1
ATOM 685 C C . VAL A 1 91 ? -7.647 0.491 7.253 1.00 98.44 91 VAL A C 1
ATOM 687 O O . VAL A 1 91 ? -8.788 0.877 7.505 1.00 98.44 91 VAL A O 1
ATOM 690 N N . THR A 1 92 ? -6.556 1.120 7.692 1.00 98.19 92 THR A N 1
ATOM 691 C CA . THR A 1 92 ? -6.544 2.437 8.352 1.00 98.19 92 THR A CA 1
ATOM 692 C C . THR A 1 92 ? -6.142 3.557 7.405 1.00 98.19 92 THR A C 1
ATOM 694 O O . THR A 1 92 ? -6.739 4.622 7.470 1.00 98.19 92 THR A O 1
ATOM 697 N N . TYR A 1 93 ? -5.172 3.334 6.519 1.00 98.25 93 TYR A N 1
ATOM 698 C CA . TYR A 1 93 ? -4.802 4.282 5.468 1.00 98.25 93 TYR A CA 1
ATOM 699 C C . TYR A 1 93 ? -4.054 3.588 4.322 1.00 98.25 93 TYR A C 1
ATOM 701 O O . TYR A 1 93 ? -3.521 2.482 4.478 1.00 98.25 93 TYR A O 1
ATOM 709 N N . VAL A 1 94 ? -4.021 4.248 3.164 1.00 98.69 94 VAL A N 1
ATOM 710 C CA . VAL A 1 94 ? -3.303 3.823 1.956 1.00 98.69 94 VAL A CA 1
ATOM 711 C C . VAL A 1 94 ? -2.445 4.975 1.450 1.00 98.69 94 VAL A C 1
ATOM 713 O O . VAL A 1 94 ? -2.923 6.104 1.371 1.00 98.69 94 VAL A O 1
ATOM 716 N N . ILE A 1 95 ? -1.203 4.687 1.057 1.00 98.50 95 ILE A N 1
ATOM 717 C CA . ILE A 1 95 ? -0.300 5.661 0.437 1.00 98.50 95 ILE A CA 1
ATOM 718 C C . ILE A 1 95 ? 0.133 5.158 -0.940 1.00 98.50 95 ILE A C 1
ATOM 720 O O . ILE A 1 95 ? 0.556 4.010 -1.095 1.00 98.50 95 ILE A O 1
ATOM 724 N N . TRP A 1 96 ? 0.052 6.036 -1.937 1.00 98.69 96 TRP A N 1
ATOM 725 C CA . TRP A 1 96 ? 0.636 5.831 -3.262 1.00 98.69 96 TRP A CA 1
ATOM 726 C C . TRP A 1 96 ? 0.903 7.170 -3.947 1.00 98.69 96 TRP A C 1
ATOM 728 O O . TRP A 1 96 ? 0.034 8.046 -3.969 1.00 98.69 96 TRP A O 1
ATOM 738 N N . GLY A 1 97 ? 2.076 7.312 -4.563 1.00 98.12 97 GLY A N 1
ATOM 739 C CA . GLY A 1 97 ? 2.411 8.475 -5.386 1.00 98.12 97 GLY A CA 1
ATOM 740 C C . GLY A 1 97 ? 2.361 9.787 -4.608 1.00 98.12 97 GLY A C 1
ATOM 741 O O . GLY A 1 97 ? 1.701 10.737 -5.027 1.00 98.12 97 GLY A O 1
ATOM 742 N N . GLN A 1 98 ? 3.020 9.812 -3.445 1.00 98.19 98 GLN A N 1
ATOM 743 C CA . GLN A 1 98 ? 3.108 10.964 -2.543 1.00 98.19 98 GLN A CA 1
ATOM 744 C C . GLN A 1 98 ? 1.744 11.499 -2.070 1.00 98.19 98 GLN A C 1
ATOM 746 O O . GLN A 1 98 ? 1.575 12.686 -1.777 1.00 98.19 98 GLN A O 1
ATOM 751 N N . LYS A 1 99 ? 0.745 10.621 -2.016 1.00 98.56 99 LYS A N 1
ATOM 752 C CA . LYS A 1 99 ? -0.604 10.945 -1.569 1.00 98.56 99 LYS A CA 1
ATOM 753 C C . LYS A 1 99 ? -1.129 9.886 -0.625 1.00 98.56 99 LYS A C 1
ATOM 755 O O . LYS A 1 99 ? -0.828 8.704 -0.798 1.00 98.56 99 LYS A O 1
ATOM 760 N N . ILE A 1 100 ? -1.955 10.323 0.315 1.00 98.50 100 ILE A N 1
ATOM 761 C CA . ILE A 1 100 ? -2.576 9.484 1.333 1.00 98.50 100 ILE A CA 1
ATOM 762 C C . ILE A 1 100 ? -4.103 9.557 1.251 1.00 98.50 100 ILE A C 1
ATOM 764 O O . ILE A 1 100 ? -4.698 10.595 0.945 1.00 98.50 100 ILE A O 1
ATOM 768 N N . TRP A 1 101 ? -4.728 8.416 1.506 1.00 98.62 101 TRP A N 1
ATOM 769 C CA . TRP A 1 101 ? -6.145 8.304 1.815 1.00 98.62 101 TRP A CA 1
ATOM 770 C C . TRP A 1 101 ? -6.307 7.596 3.153 1.00 98.62 101 TRP A C 1
ATOM 772 O O . TRP A 1 101 ? -5.680 6.555 3.378 1.00 98.62 101 TRP A O 1
ATOM 782 N N . GLU A 1 102 ? -7.152 8.139 4.020 1.00 97.88 102 GLU A N 1
ATOM 783 C CA . GLU A 1 102 ? -7.419 7.607 5.352 1.00 97.88 102 GLU A CA 1
ATOM 784 C C . GLU A 1 102 ? -8.801 6.949 5.431 1.00 97.88 102 GLU A C 1
ATOM 786 O O . GLU A 1 102 ? -9.794 7.398 4.855 1.00 97.88 102 GLU A O 1
ATOM 791 N N . ALA A 1 103 ? -8.887 5.851 6.177 1.00 93.88 103 ALA A N 1
ATOM 792 C CA . ALA A 1 103 ? -10.146 5.164 6.406 1.00 93.88 103 ALA A CA 1
ATOM 793 C C . ALA A 1 103 ? -11.095 6.041 7.233 1.00 93.88 103 ALA A C 1
ATOM 795 O O . ALA A 1 103 ? -10.735 6.555 8.287 1.00 93.88 103 ALA A O 1
ATOM 796 N N . GLY A 1 104 ? -12.334 6.169 6.759 1.00 90.12 104 GLY A N 1
ATOM 797 C CA . GLY A 1 104 ? -13.320 7.120 7.285 1.00 90.12 104 GLY A CA 1
ATOM 798 C C . GLY A 1 104 ? -13.580 8.271 6.315 1.00 90.12 104 GLY A C 1
ATOM 799 O O . GLY A 1 104 ? -14.663 8.855 6.326 1.00 90.12 104 GLY A O 1
ATOM 800 N N . GLU A 1 105 ? -12.647 8.531 5.400 1.00 93.50 105 GLU A N 1
ATOM 801 C CA . GLU A 1 105 ? -12.889 9.412 4.269 1.00 93.50 105 GLU A CA 1
ATOM 802 C C . GLU A 1 105 ? -13.782 8.746 3.211 1.00 93.50 105 GLU A C 1
ATOM 804 O O . GLU A 1 105 ? -13.866 7.520 3.090 1.00 93.50 105 GLU A O 1
ATOM 809 N N . LYS A 1 106 ? -14.443 9.565 2.384 1.00 95.12 106 LYS A N 1
ATOM 810 C CA . LYS A 1 106 ? -15.216 9.059 1.242 1.00 95.12 106 LYS A CA 1
ATOM 811 C C . LYS A 1 106 ? -14.292 8.380 0.230 1.00 95.12 106 LYS A C 1
ATOM 813 O O . LYS A 1 106 ? -13.187 8.856 -0.040 1.00 95.12 106 LYS A O 1
ATOM 818 N N . VAL A 1 107 ? -14.791 7.310 -0.389 1.00 96.19 107 VAL A N 1
ATOM 819 C CA . VAL A 1 107 ? -14.173 6.723 -1.584 1.00 96.19 107 VAL A CA 1
ATOM 820 C C . VAL A 1 107 ? -14.110 7.796 -2.671 1.00 96.19 107 VAL A C 1
ATOM 822 O O . VAL A 1 107 ? -15.125 8.401 -3.012 1.00 96.19 107 VAL A O 1
ATOM 825 N N . ARG A 1 108 ? -12.912 8.038 -3.205 1.00 97.44 108 ARG A N 1
ATOM 826 C CA . ARG A 1 108 ? -12.638 9.103 -4.178 1.00 97.44 108 ARG A CA 1
ATOM 827 C C . ARG A 1 108 ? -11.447 8.744 -5.064 1.00 97.44 108 ARG A C 1
ATOM 829 O O . ARG A 1 108 ? -10.619 7.920 -4.685 1.00 97.44 108 ARG A O 1
ATOM 836 N N . GLY A 1 109 ? -11.343 9.367 -6.233 1.00 97.31 109 GLY A N 1
ATOM 837 C CA . GLY A 1 109 ? -10.204 9.142 -7.128 1.00 97.31 109 GLY A CA 1
ATOM 838 C C . GLY A 1 109 ? -8.880 9.608 -6.516 1.00 97.31 109 GLY A C 1
ATOM 839 O O . GLY A 1 109 ? -8.861 10.559 -5.729 1.00 97.31 109 GLY A O 1
ATOM 840 N N . TRP A 1 110 ? -7.772 8.978 -6.916 1.00 97.25 110 TRP A N 1
ATOM 841 C CA . TRP A 1 110 ? -6.417 9.296 -6.437 1.00 97.25 110 TRP A CA 1
ATOM 842 C C . TRP A 1 110 ? -6.056 10.788 -6.558 1.00 97.25 110 TRP A C 1
ATOM 844 O O . TRP A 1 110 ? -5.399 11.355 -5.684 1.00 97.25 110 TRP A O 1
ATOM 854 N N . GLY A 1 111 ? -6.546 11.475 -7.597 1.00 97.44 111 GLY A N 1
ATOM 855 C CA . GLY A 1 111 ? -6.333 12.917 -7.774 1.00 97.44 111 GLY A CA 1
ATOM 856 C C . GLY A 1 111 ? -6.789 13.756 -6.571 1.00 97.44 111 GLY A C 1
ATOM 857 O O . GLY A 1 111 ? -6.120 14.728 -6.218 1.00 97.44 111 GLY A O 1
ATOM 858 N N . SER A 1 112 ? -7.849 13.320 -5.888 1.00 97.94 112 SER A N 1
ATOM 859 C CA . SER A 1 112 ? -8.450 13.979 -4.721 1.00 97.94 112 SER A CA 1
ATOM 860 C C . SER A 1 112 ? -7.889 13.501 -3.378 1.00 97.94 112 SER A C 1
ATOM 862 O O . SER A 1 112 ? -8.417 13.875 -2.337 1.00 97.94 112 SER A O 1
ATOM 864 N N . TRP A 1 113 ? -6.872 12.637 -3.370 1.00 98.50 113 TRP A N 1
ATOM 865 C CA . TRP A 1 113 ? -6.187 12.226 -2.142 1.00 98.50 113 TRP A CA 1
ATOM 866 C C . TRP A 1 113 ? -5.301 13.352 -1.607 1.00 98.50 113 TRP A C 1
ATOM 868 O O . TRP A 1 113 ? -4.769 14.158 -2.389 1.00 98.50 113 TRP A O 1
ATOM 878 N N . GLU A 1 114 ? -5.133 13.385 -0.287 1.00 98.25 114 GLU A N 1
ATOM 879 C CA . GLU A 1 114 ? -4.330 14.393 0.396 1.00 98.25 114 GLU A CA 1
ATOM 880 C C . GLU A 1 114 ? -2.870 14.278 -0.047 1.00 98.25 114 GLU A C 1
ATOM 882 O O . GLU A 1 114 ? -2.334 13.179 -0.198 1.00 98.25 114 GLU A O 1
ATOM 887 N N . LYS A 1 115 ? -2.231 15.421 -0.319 1.00 98.12 115 LYS A N 1
ATOM 888 C CA . LYS A 1 115 ? -0.817 15.463 -0.702 1.00 98.12 115 LYS A CA 1
ATOM 889 C C . LYS A 1 115 ? 0.048 15.345 0.544 1.00 98.12 115 LYS A C 1
ATOM 891 O O . LYS A 1 115 ? -0.161 16.069 1.507 1.00 98.12 115 LYS A O 1
ATOM 896 N N . MET A 1 116 ? 1.069 14.504 0.472 1.00 97.00 116 MET A N 1
ATOM 897 C CA . MET A 1 116 ? 2.098 14.423 1.502 1.00 97.00 116 MET A CA 1
ATOM 898 C C . MET A 1 116 ? 3.254 15.371 1.184 1.00 97.00 116 MET A C 1
ATOM 900 O O . MET A 1 116 ? 3.519 15.695 0.023 1.00 97.00 116 MET A O 1
ATOM 904 N N . GLU A 1 117 ? 3.994 15.765 2.216 1.00 96.56 117 GLU A N 1
ATOM 905 C CA . GLU A 1 117 ? 5.290 16.423 2.052 1.00 96.56 117 GLU A CA 1
ATOM 906 C C . GLU A 1 117 ? 6.242 15.575 1.188 1.00 96.56 117 GLU A C 1
ATOM 908 O O . GLU A 1 117 ? 6.119 14.350 1.092 1.00 96.56 117 GLU A O 1
ATOM 913 N N . ASN A 1 118 ? 7.200 16.220 0.526 1.00 96.50 118 ASN A N 1
ATOM 914 C CA . ASN A 1 118 ? 8.240 15.495 -0.197 1.00 96.50 118 ASN A CA 1
ATOM 915 C C . ASN A 1 118 ? 9.268 14.955 0.798 1.00 96.50 118 ASN A C 1
ATOM 917 O O . ASN A 1 118 ? 9.976 15.729 1.434 1.00 96.50 118 ASN A O 1
ATOM 921 N N . ARG A 1 119 ? 9.367 13.628 0.899 1.00 94.00 119 ARG A N 1
ATOM 922 C CA . ARG A 1 119 ? 10.263 12.924 1.831 1.00 94.00 119 ARG A CA 1
ATOM 923 C C . ARG A 1 119 ? 11.581 12.481 1.194 1.00 94.00 119 ARG A C 1
ATOM 925 O O . ARG A 1 119 ? 12.383 11.828 1.851 1.00 94.00 119 ARG A O 1
ATOM 932 N N . GLY A 1 120 ? 11.798 12.837 -0.074 1.00 93.50 120 GLY A N 1
ATOM 933 C CA . GLY A 1 120 ? 13.034 12.576 -0.807 1.00 93.50 120 GLY A CA 1
ATOM 934 C C . GLY A 1 120 ? 13.089 11.186 -1.448 1.00 93.50 120 GLY A C 1
ATOM 935 O O . GLY A 1 120 ? 13.400 10.191 -0.801 1.00 93.50 120 GLY A O 1
ATOM 936 N N . GLY A 1 121 ? 12.862 11.130 -2.764 1.00 96.19 121 GLY A N 1
ATOM 937 C CA . GLY A 1 121 ? 13.089 9.935 -3.584 1.00 96.19 121 GLY A CA 1
ATOM 938 C C . GLY A 1 121 ? 11.868 9.032 -3.788 1.00 96.19 121 GLY A C 1
ATOM 939 O O . GLY A 1 121 ? 10.805 9.229 -3.203 1.00 96.19 121 GLY A O 1
ATOM 940 N N . VAL A 1 122 ? 12.032 8.035 -4.664 1.00 97.56 122 VAL A N 1
ATOM 941 C CA . VAL A 1 122 ? 10.949 7.156 -5.144 1.00 97.56 122 VAL A CA 1
ATOM 942 C C . VAL A 1 122 ? 10.303 6.383 -3.995 1.00 97.56 122 VAL A C 1
ATOM 944 O O . VAL A 1 122 ? 9.087 6.444 -3.836 1.00 97.56 122 VAL A O 1
ATOM 947 N N . THR A 1 123 ? 11.105 5.709 -3.169 1.00 95.69 123 THR A N 1
ATOM 948 C CA . THR A 1 123 ? 10.592 4.879 -2.073 1.00 95.69 123 THR A CA 1
ATOM 949 C C . THR A 1 123 ? 9.972 5.718 -0.959 1.00 95.69 123 THR A C 1
ATOM 951 O O . THR A 1 123 ? 8.863 5.427 -0.526 1.00 95.69 123 THR A O 1
ATOM 954 N N . ALA A 1 124 ? 10.621 6.803 -0.521 1.00 94.94 124 ALA A N 1
ATOM 955 C CA . ALA A 1 124 ? 10.084 7.642 0.557 1.00 94.94 124 ALA A CA 1
ATOM 956 C C . ALA A 1 124 ? 8.760 8.329 0.167 1.00 94.94 124 ALA A C 1
ATOM 958 O O . ALA A 1 124 ? 7.876 8.517 1.006 1.00 94.94 124 ALA A O 1
ATOM 959 N N . ASN A 1 125 ? 8.593 8.644 -1.121 1.00 97.25 125 ASN A N 1
ATOM 960 C CA . ASN A 1 125 ? 7.362 9.194 -1.686 1.00 97.25 125 ASN A CA 1
ATOM 961 C C . ASN A 1 125 ? 6.404 8.121 -2.234 1.00 97.25 125 ASN A C 1
ATOM 963 O O . ASN A 1 125 ? 5.402 8.477 -2.849 1.00 97.25 125 ASN A O 1
ATOM 967 N N . HIS A 1 126 ? 6.665 6.831 -1.996 1.00 97.69 126 HIS A N 1
ATOM 968 C CA . HIS A 1 126 ? 5.761 5.727 -2.344 1.00 97.69 126 HIS A CA 1
ATOM 969 C C . HIS A 1 126 ? 5.414 5.664 -3.839 1.00 97.69 126 HIS A C 1
ATOM 971 O O . HIS A 1 126 ? 4.269 5.429 -4.224 1.00 97.69 126 HIS A O 1
ATOM 977 N N . TRP A 1 127 ? 6.403 5.913 -4.696 1.00 98.38 127 TRP A N 1
ATOM 978 C CA . TRP A 1 127 ? 6.274 5.775 -6.147 1.00 98.38 127 TRP A CA 1
ATOM 979 C C . TRP A 1 127 ? 6.648 4.376 -6.648 1.00 98.38 127 TRP A C 1
ATOM 981 O O . TRP A 1 127 ? 6.455 4.092 -7.823 1.00 98.38 127 TRP A O 1
ATOM 991 N N . ASP A 1 128 ? 7.179 3.489 -5.808 1.00 98.50 128 ASP A N 1
ATOM 992 C CA . ASP A 1 128 ? 7.544 2.104 -6.156 1.00 98.50 128 ASP A CA 1
ATOM 993 C C . ASP A 1 128 ? 6.691 1.027 -5.461 1.00 98.50 128 ASP A C 1
ATOM 995 O O . ASP A 1 128 ? 6.734 -0.148 -5.853 1.00 98.50 128 ASP A O 1
ATOM 999 N N . HIS A 1 129 ? 5.881 1.409 -4.471 1.00 98.62 129 HIS A N 1
ATOM 1000 C CA . HIS A 1 129 ? 4.998 0.512 -3.731 1.00 98.62 129 HIS A CA 1
ATOM 1001 C C . HIS A 1 129 ? 3.731 1.214 -3.243 1.00 98.62 129 HIS A C 1
ATOM 1003 O O . HIS A 1 129 ? 3.746 2.401 -2.932 1.00 98.62 129 HIS A O 1
ATOM 1009 N N . VAL A 1 130 ? 2.640 0.451 -3.147 1.00 98.75 130 VAL A N 1
ATOM 1010 C CA . VAL A 1 130 ? 1.438 0.881 -2.422 1.00 98.75 130 VAL A CA 1
ATOM 1011 C C . VAL A 1 130 ? 1.606 0.453 -0.973 1.00 98.75 130 VAL A C 1
ATOM 1013 O O . VAL A 1 130 ? 1.668 -0.748 -0.699 1.00 98.75 130 VAL A O 1
ATOM 1016 N N . HIS A 1 131 ? 1.673 1.418 -0.063 1.00 98.50 131 HIS A N 1
ATOM 1017 C CA . HIS A 1 131 ? 1.701 1.138 1.367 1.00 98.50 131 HIS A CA 1
ATOM 1018 C C . HIS A 1 131 ? 0.275 1.069 1.907 1.00 98.50 131 HIS A C 1
ATOM 1020 O O . HIS A 1 131 ? -0.551 1.940 1.625 1.00 98.50 131 HIS A O 1
ATOM 1026 N N . VAL A 1 132 ? -0.014 0.034 2.689 1.00 98.69 132 VAL A N 1
ATOM 1027 C CA . VAL A 1 132 ? -1.321 -0.193 3.307 1.00 98.69 132 VAL A CA 1
ATOM 1028 C C . VAL A 1 132 ? -1.117 -0.477 4.781 1.00 98.69 132 VAL A C 1
ATOM 1030 O O . VAL A 1 132 ? -0.405 -1.418 5.127 1.00 98.69 132 VAL A O 1
ATOM 1033 N N . SER A 1 133 ? -1.787 0.288 5.635 1.00 98.31 133 SER A N 1
ATOM 1034 C CA . SER A 1 133 ? -1.821 0.042 7.075 1.00 98.31 133 SER A CA 1
ATOM 1035 C C . SER A 1 133 ? -3.167 -0.520 7.516 1.00 98.31 133 SER A C 1
ATOM 1037 O O . SER A 1 133 ? -4.204 -0.244 6.907 1.00 98.31 133 SER A O 1
ATOM 1039 N N . PHE A 1 134 ? -3.148 -1.335 8.569 1.00 98.25 134 PHE A N 1
ATOM 1040 C CA . PHE A 1 134 ? -4.292 -2.111 9.045 1.00 98.25 134 PHE A CA 1
ATOM 1041 C C . PHE A 1 134 ? -4.581 -1.841 10.524 1.00 98.25 134 PHE A C 1
ATOM 1043 O O . PHE A 1 134 ? -3.683 -1.556 11.320 1.00 98.25 134 PHE A O 1
ATOM 1050 N N . ARG A 1 135 ? -5.856 -1.956 10.911 1.00 96.00 135 ARG A N 1
ATOM 1051 C CA . ARG A 1 135 ? -6.275 -1.877 12.318 1.00 96.00 135 ARG A CA 1
ATOM 1052 C C . ARG A 1 135 ? -5.675 -3.038 13.107 1.00 96.00 135 ARG A C 1
ATOM 1054 O O . ARG A 1 135 ? -5.563 -4.143 12.592 1.00 96.00 135 ARG A O 1
ATOM 1061 N N . ARG A 1 136 ? -5.336 -2.764 14.369 1.00 89.38 136 ARG A N 1
ATOM 1062 C CA . ARG A 1 136 ? -4.928 -3.783 15.345 1.00 89.38 136 ARG A CA 1
ATOM 1063 C C . ARG A 1 136 ? -5.981 -4.874 15.517 1.00 89.38 136 ARG A C 1
ATOM 1065 O O . ARG A 1 136 ? -7.188 -4.537 15.493 1.00 89.38 136 ARG A O 1
#

pLDDT: mean 91.55, std 13.74, range [44.16, 98.81]

Foldseek 3Di:
DDDDPDDPPDPPQDPQEAEDPVLADPLLRVLVVVLCVVQPPQADYKQQADDDPDDDCNPNNFKIWRFRAAQHPSAQVSQLVCVVCCVVSQWQWKAAQQFIDGPVDDRDHRVPGHGHDDPDDRVSSRRGTMMIGHDD